Protein AF-A0A3E2CAZ8-F1 (afdb_monomer_lite)

Radius of gyration: 21.69 Å; chains: 1; bounding box: 44×21×62 Å

Organism: Gardnerella vaginalis (NCBI:txid2702)

Structure (mmCIF, N/CA/C/O backbone):
data_AF-A0A3E2CAZ8-F1
#
_entry.id   AF-A0A3E2CAZ8-F1
#
loop_
_atom_site.group_PDB
_atom_site.id
_atom_site.type_symbol
_atom_site.label_atom_id
_atom_site.label_alt_id
_atom_site.label_comp_id
_atom_site.label_asym_id
_atom_site.label_entity_id
_atom_site.label_seq_id
_atom_site.pdbx_PDB_ins_code
_atom_site.Cartn_x
_atom_site.Cartn_y
_atom_site.Cartn_z
_atom_site.occupancy
_atom_site.B_iso_or_equiv
_atom_site.auth_seq_id
_atom_site.auth_comp_id
_atom_site.auth_asym_id
_atom_site.auth_atom_id
_atom_site.pdbx_PDB_model_num
ATOM 1 N N . GLY A 1 1 ? -16.902 16.927 20.340 1.00 93.50 1 GLY A N 1
ATOM 2 C CA . GLY A 1 1 ? -17.341 16.260 19.096 1.00 93.50 1 GLY A CA 1
ATOM 3 C C . GLY A 1 1 ? -16.741 14.870 19.029 1.00 93.50 1 GLY A C 1
ATOM 4 O O . GLY A 1 1 ? -15.979 14.536 19.928 1.00 93.50 1 GLY A O 1
ATOM 5 N N . THR A 1 2 ? -17.088 14.079 18.014 1.00 97.19 2 THR A N 1
ATOM 6 C CA . THR A 1 2 ? -16.493 12.749 17.779 1.00 97.19 2 THR A CA 1
ATOM 7 C C . THR A 1 2 ? -15.024 12.874 17.374 1.00 97.19 2 THR A C 1
ATOM 9 O O . THR A 1 2 ? -14.695 13.752 16.575 1.00 97.19 2 THR A O 1
ATOM 12 N N . THR A 1 3 ? -14.152 12.017 17.906 1.00 97.62 3 THR A N 1
ATOM 13 C CA . THR A 1 3 ? -12.722 11.968 17.552 1.00 97.62 3 THR A CA 1
ATOM 14 C C . THR A 1 3 ? -12.302 10.570 17.100 1.00 97.62 3 THR A C 1
ATOM 16 O O . THR A 1 3 ? -12.994 9.583 17.357 1.00 97.62 3 THR A O 1
ATOM 19 N N . PHE A 1 4 ? -11.172 10.498 16.396 1.00 97.38 4 PHE A N 1
ATOM 20 C CA . PHE A 1 4 ? -10.654 9.281 15.778 1.00 97.38 4 PHE A CA 1
ATOM 21 C C . PHE A 1 4 ? -9.166 9.149 16.073 1.00 97.38 4 PHE A C 1
ATOM 23 O O . PHE A 1 4 ? -8.413 10.100 15.870 1.00 97.38 4 PHE A O 1
ATOM 30 N N . GLU A 1 5 ? -8.745 7.969 16.508 1.00 97.06 5 GLU A N 1
ATOM 31 C CA . GLU A 1 5 ? -7.340 7.650 16.759 1.00 97.06 5 GLU A CA 1
ATOM 32 C C . GLU A 1 5 ? -7.033 6.242 16.255 1.00 97.06 5 GLU A C 1
ATOM 34 O O . GLU A 1 5 ? -7.915 5.388 16.212 1.00 97.06 5 GLU A O 1
ATOM 39 N N . TRP A 1 6 ? -5.788 5.964 15.877 1.00 97.75 6 TRP A N 1
ATOM 40 C CA . TRP A 1 6 ? -5.390 4.580 15.630 1.00 97.75 6 TRP A CA 1
ATOM 41 C C . TRP A 1 6 ? -5.309 3.836 16.958 1.00 97.75 6 TRP A C 1
ATOM 43 O O . TRP A 1 6 ? -4.703 4.321 17.916 1.00 97.75 6 TRP A O 1
ATOM 53 N N . LYS A 1 7 ? -5.859 2.622 17.006 1.00 97.81 7 LYS A N 1
ATOM 54 C CA . LYS A 1 7 ? -5.564 1.697 18.096 1.00 97.81 7 LYS A CA 1
ATOM 55 C C . LYS A 1 7 ? -4.050 1.497 18.147 1.00 97.81 7 LYS A C 1
ATOM 57 O O . LYS A 1 7 ? -3.385 1.430 17.110 1.00 97.81 7 LYS A O 1
ATOM 62 N N . LYS A 1 8 ? -3.507 1.445 19.363 1.00 97.00 8 LYS A N 1
ATOM 63 C CA . LYS A 1 8 ? -2.067 1.329 19.597 1.00 97.00 8 LYS A CA 1
ATOM 64 C C . LYS A 1 8 ? -1.469 0.201 18.748 1.00 97.00 8 LYS A C 1
ATOM 66 O O . LYS A 1 8 ? -1.987 -0.912 18.753 1.00 97.00 8 LYS A O 1
ATOM 71 N N . ASP A 1 9 ? -0.414 0.533 18.005 1.00 95.69 9 ASP A N 1
ATOM 72 C CA . ASP A 1 9 ? 0.323 -0.364 17.102 1.00 95.69 9 ASP A CA 1
ATOM 73 C C . ASP A 1 9 ? -0.510 -0.984 15.956 1.00 95.69 9 ASP A C 1
ATOM 75 O O . ASP A 1 9 ? -0.038 -1.878 15.256 1.00 95.69 9 ASP A O 1
ATOM 79 N N . ALA A 1 10 ? -1.724 -0.479 15.716 1.00 97.06 10 ALA A N 1
ATOM 80 C CA . ALA A 1 10 ? -2.638 -0.937 14.670 1.00 97.06 10 ALA A CA 1
ATOM 81 C C . ALA A 1 10 ? -2.841 0.107 13.561 1.00 97.06 10 ALA A C 1
ATOM 83 O O . ALA A 1 10 ? -3.839 0.060 12.845 1.00 97.06 10 ALA A O 1
ATOM 84 N N . ALA A 1 11 ? -1.928 1.069 13.419 1.00 97.12 11 ALA A N 1
ATOM 85 C CA . ALA A 1 11 ? -1.900 1.926 12.241 1.00 97.12 11 ALA A CA 1
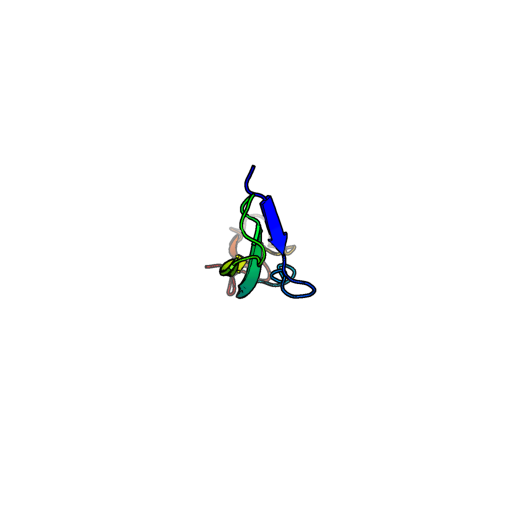ATOM 86 C C . ALA A 1 11 ? -1.459 1.106 11.009 1.00 97.12 11 ALA A C 1
ATOM 88 O O . ALA A 1 11 ? -0.571 0.253 11.127 1.00 97.12 11 ALA A O 1
ATOM 89 N N . PRO A 1 12 ? -2.042 1.352 9.824 1.00 96.94 12 PRO A N 1
ATOM 90 C CA . PRO A 1 12 ? -1.666 0.638 8.613 1.00 96.94 12 PRO A CA 1
ATOM 91 C C . PRO A 1 12 ? -0.226 0.987 8.221 1.00 96.94 12 PRO A C 1
ATOM 93 O O . PRO A 1 12 ? 0.149 2.158 8.166 1.00 96.94 12 PRO A O 1
ATOM 96 N N . LYS A 1 13 ? 0.587 -0.028 7.916 1.00 96.06 13 LYS A N 1
ATOM 97 C CA . LYS A 1 13 ? 1.948 0.179 7.398 1.00 96.06 13 LYS A CA 1
ATOM 98 C C . LYS A 1 13 ? 1.919 0.530 5.915 1.00 96.06 13 LYS A C 1
ATOM 100 O O . LYS A 1 13 ? 1.435 -0.270 5.119 1.00 96.06 13 LYS A O 1
ATOM 105 N N . THR A 1 14 ? 2.457 1.693 5.560 1.00 94.81 14 THR A N 1
ATOM 106 C CA . THR A 1 14 ? 2.447 2.233 4.190 1.00 94.81 14 THR A CA 1
ATOM 107 C C . THR A 1 14 ? 3.834 2.321 3.548 1.00 94.81 14 THR A C 1
ATOM 109 O O . THR A 1 14 ? 4.001 2.961 2.515 1.00 94.81 14 THR A O 1
ATOM 112 N N . ASP A 1 15 ? 4.840 1.673 4.139 1.00 94.50 15 ASP A N 1
ATOM 113 C CA . ASP A 1 15 ? 6.231 1.686 3.671 1.00 94.50 15 ASP A CA 1
ATOM 114 C C . ASP A 1 15 ? 6.464 0.830 2.418 1.00 94.50 15 ASP A C 1
ATOM 116 O O . ASP A 1 15 ? 7.460 1.012 1.717 1.00 94.50 15 ASP A O 1
ATOM 120 N N . LYS A 1 16 ? 5.562 -0.115 2.132 1.00 93.19 16 LYS A N 1
ATOM 121 C CA . LYS A 1 16 ? 5.665 -1.037 0.998 1.00 93.19 16 LYS A CA 1
ATOM 122 C C . LYS A 1 16 ? 4.356 -1.099 0.214 1.00 93.19 16 LYS A C 1
ATOM 124 O O . LYS A 1 16 ? 3.289 -1.031 0.824 1.00 93.19 16 LYS A O 1
ATOM 129 N N . PRO A 1 17 ? 4.427 -1.291 -1.115 1.00 94.25 17 PRO A N 1
ATOM 130 C CA . PRO A 1 17 ? 3.242 -1.520 -1.928 1.00 94.25 17 PRO A CA 1
ATOM 131 C C . PRO A 1 17 ? 2.470 -2.761 -1.478 1.00 94.25 17 PRO A C 1
ATOM 133 O O . PRO A 1 17 ? 3.069 -3.759 -1.068 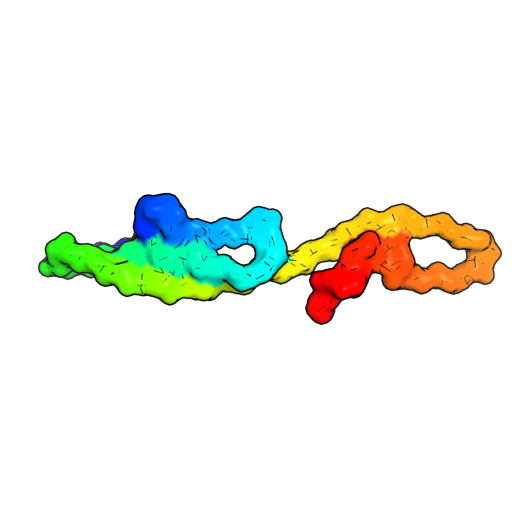1.00 94.25 17 PRO A O 1
ATOM 136 N N . GLY A 1 18 ? 1.148 -2.709 -1.613 1.00 94.25 18 GLY A N 1
ATOM 137 C CA . GLY A 1 18 ? 0.239 -3.786 -1.237 1.00 94.25 18 GLY A CA 1
ATOM 138 C C . GLY A 1 18 ? -0.960 -3.299 -0.429 1.00 94.25 18 GLY A C 1
ATOM 139 O O . GLY A 1 18 ? -1.113 -2.112 -0.142 1.00 94.25 18 GLY A O 1
ATOM 140 N N . THR A 1 19 ? -1.827 -4.240 -0.071 1.00 96.56 19 THR A N 1
ATOM 141 C CA . THR A 1 19 ? -2.977 -3.985 0.798 1.00 96.56 19 THR A CA 1
ATOM 142 C C . THR A 1 19 ? -2.578 -4.194 2.253 1.00 96.56 19 THR A C 1
ATOM 144 O O . THR A 1 19 ? -1.964 -5.199 2.608 1.00 96.56 19 THR A O 1
ATOM 147 N N . THR A 1 20 ? -2.951 -3.247 3.103 1.00 97.12 20 THR A N 1
ATOM 148 C CA . THR A 1 20 ? -2.693 -3.260 4.542 1.00 97.12 20 THR A CA 1
ATOM 149 C C . THR A 1 20 ? -3.959 -2.850 5.286 1.00 97.12 20 THR A C 1
ATOM 151 O O . THR A 1 20 ? -4.838 -2.201 4.720 1.00 97.12 20 THR A O 1
ATOM 154 N N . ASN A 1 21 ? -4.059 -3.209 6.561 1.00 97.81 21 ASN A N 1
ATOM 155 C CA . ASN A 1 21 ? -5.194 -2.846 7.400 1.00 97.81 21 ASN A CA 1
ATOM 156 C C . ASN A 1 21 ? -4.715 -2.073 8.626 1.00 97.81 21 ASN A C 1
ATOM 158 O O . ASN A 1 21 ? -3.633 -2.335 9.151 1.00 97.81 21 ASN A O 1
ATOM 162 N N . GLY A 1 22 ? -5.556 -1.163 9.105 1.00 97.69 22 GLY A N 1
ATOM 163 C CA . GLY A 1 22 ? -5.418 -0.544 10.412 1.00 97.69 22 GLY A CA 1
ATOM 164 C C . GLY A 1 22 ? -6.718 -0.595 11.205 1.00 97.69 22 GLY A C 1
ATOM 165 O O . GLY A 1 22 ? -7.783 -0.831 10.643 1.00 97.69 22 GLY A O 1
ATOM 166 N N . THR A 1 23 ? -6.639 -0.381 12.515 1.00 98.44 23 THR A N 1
ATOM 167 C CA . THR A 1 23 ? -7.815 -0.319 13.398 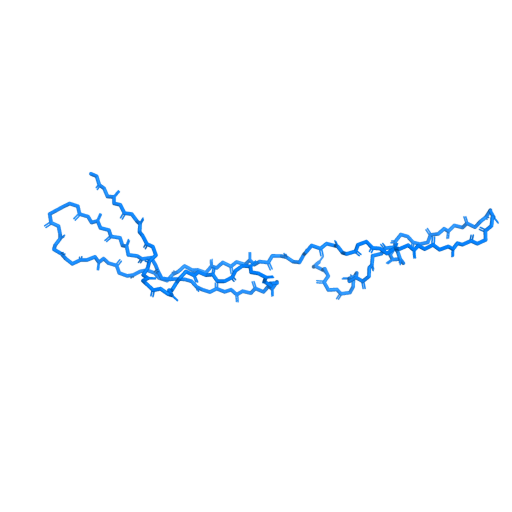1.00 98.44 23 THR A CA 1
ATOM 168 C C . THR A 1 23 ? -7.962 1.079 13.977 1.00 98.44 23 THR A C 1
ATOM 170 O O . THR A 1 23 ? -7.075 1.549 14.688 1.00 98.44 23 THR A O 1
ATOM 173 N N . VAL A 1 24 ? -9.084 1.733 13.693 1.00 98.19 24 VAL A N 1
ATOM 174 C CA . VAL A 1 24 ? -9.438 3.049 14.235 1.00 98.19 24 VAL A CA 1
ATOM 175 C C . VAL A 1 24 ? -10.308 2.874 15.478 1.00 98.19 24 VAL A C 1
ATOM 177 O O . VAL A 1 24 ? -11.238 2.070 15.479 1.00 98.19 24 VAL A O 1
ATOM 180 N N . LEU A 1 25 ? -10.014 3.652 16.515 1.00 98.12 25 LEU A N 1
ATOM 181 C CA . LEU A 1 25 ? -10.856 3.889 17.680 1.00 98.12 25 LEU A CA 1
ATOM 182 C C . LEU A 1 25 ? -11.692 5.149 17.445 1.00 98.12 25 LEU A C 1
ATOM 184 O O . LEU A 1 25 ? -11.147 6.238 17.244 1.00 98.12 25 LEU A O 1
ATOM 188 N N . VAL A 1 26 ? -13.015 5.001 17.477 1.00 98.00 26 VAL A N 1
ATOM 189 C CA . VAL A 1 26 ? -13.974 6.101 17.333 1.00 98.00 26 VAL A CA 1
ATOM 190 C C . VAL A 1 26 ? -14.513 6.483 18.709 1.00 98.00 26 VAL A C 1
ATOM 192 O O . VAL A 1 26 ? -15.213 5.692 19.342 1.00 98.00 26 VAL A O 1
ATOM 195 N N . HIS A 1 27 ? -14.223 7.702 19.163 1.00 97.50 27 HIS A N 1
ATOM 196 C CA . HIS A 1 27 ? -14.675 8.219 20.455 1.00 97.50 27 HIS A CA 1
ATOM 197 C C . HIS A 1 27 ? -15.875 9.145 20.265 1.00 97.50 27 HIS A C 1
ATOM 199 O O . HIS A 1 27 ? -15.758 10.220 19.675 1.00 97.50 27 HIS A O 1
ATOM 205 N N . ILE A 1 28 ? -17.033 8.744 20.788 1.00 97.12 28 ILE A N 1
ATOM 206 C CA . ILE A 1 28 ? -18.277 9.518 20.722 1.00 97.12 28 ILE A CA 1
ATOM 207 C C . ILE A 1 28 ? -18.538 10.131 22.106 1.00 97.12 28 ILE A C 1
ATOM 209 O O . ILE A 1 28 ? -18.574 9.391 23.090 1.00 97.12 28 ILE A O 1
ATOM 213 N N . PRO A 1 29 ? -18.739 11.457 22.231 1.00 97.44 29 PRO A N 1
ATOM 214 C CA . PRO A 1 29 ? -19.051 12.076 23.518 1.00 97.44 29 PRO A CA 1
ATOM 215 C C . PRO A 1 29 ? -20.261 11.423 24.200 1.00 97.44 29 PRO A C 1
ATOM 217 O O . PRO A 1 29 ? -21.308 11.260 23.580 1.00 97.44 29 PRO A O 1
ATOM 220 N N . GLY A 1 30 ? -20.121 11.070 25.479 1.00 95.19 30 GLY A N 1
ATOM 221 C CA . GLY A 1 30 ? -21.170 10.395 26.255 1.00 95.19 30 GLY A CA 1
ATOM 222 C C . GLY A 1 30 ? -21.196 8.868 26.114 1.00 95.19 30 GLY A C 1
ATOM 223 O O . GLY A 1 30 ? -21.899 8.213 26.880 1.00 95.19 30 GLY A O 1
ATOM 224 N N . VAL A 1 31 ? -20.404 8.288 25.208 1.00 96.12 31 VAL A N 1
ATOM 225 C CA . VAL A 1 31 ? -20.160 6.841 25.136 1.00 96.12 31 VAL A CA 1
ATOM 226 C C . VAL A 1 31 ? -18.846 6.542 25.851 1.00 96.12 31 VAL A C 1
ATOM 228 O O . VAL A 1 31 ? -17.825 7.164 25.566 1.00 96.12 31 VAL A O 1
ATOM 231 N N . LYS A 1 32 ? -18.881 5.620 26.818 1.00 93.38 32 LYS A N 1
ATOM 232 C CA . LYS A 1 32 ? -17.719 5.301 27.658 1.00 93.38 32 LYS A CA 1
ATOM 233 C C . LYS A 1 32 ? -16.608 4.603 26.872 1.00 93.38 32 LYS A C 1
ATOM 235 O O . LYS A 1 32 ? -15.447 4.974 27.013 1.00 93.38 32 LYS A O 1
ATOM 240 N N . ASP A 1 33 ? -16.975 3.607 26.073 1.00 96.19 33 ASP A N 1
ATOM 241 C CA . ASP A 1 33 ? -16.024 2.757 25.365 1.00 96.19 33 ASP A CA 1
ATOM 242 C C . ASP A 1 33 ? -15.975 3.129 23.871 1.00 96.19 33 ASP A C 1
ATOM 244 O O . ASP A 1 33 ? -17.028 3.307 23.250 1.00 96.19 33 ASP A O 1
ATOM 248 N N . PRO A 1 34 ? -14.779 3.268 23.272 1.00 96.12 34 PRO A N 1
ATOM 249 C CA . PRO A 1 34 ? -14.648 3.560 21.850 1.00 96.12 34 PRO A CA 1
ATOM 250 C C . PRO A 1 34 ? -15.078 2.371 20.982 1.00 96.12 34 PRO A C 1
ATOM 252 O O . PRO A 1 34 ? -14.883 1.212 21.345 1.00 96.12 34 PRO A O 1
ATOM 255 N N . ALA A 1 35 ? -15.612 2.660 19.793 1.00 97.25 35 ALA A N 1
ATOM 256 C CA . ALA A 1 35 ? -15.891 1.634 18.788 1.00 97.25 35 ALA A CA 1
ATOM 257 C C . ALA A 1 35 ? -14.633 1.329 17.959 1.00 97.25 35 ALA A C 1
ATOM 259 O O . ALA A 1 35 ? -13.945 2.255 17.523 1.00 97.25 35 ALA A O 1
ATOM 260 N N . GLU A 1 36 ? -14.352 0.046 17.712 1.00 97.88 36 GLU A N 1
ATOM 261 C CA . GLU A 1 36 ? -13.241 -0.389 16.856 1.00 97.88 36 GLU A CA 1
ATOM 262 C C . GLU A 1 36 ? -13.712 -0.614 15.416 1.00 97.88 36 GLU A C 1
ATOM 264 O O . GLU A 1 36 ? -14.682 -1.332 15.172 1.00 97.88 36 GLU A O 1
ATOM 269 N N . VAL A 1 37 ? -13.002 -0.026 14.453 1.00 97.81 37 VAL A N 1
ATOM 270 C CA . VAL A 1 37 ? -13.306 -0.150 13.023 1.00 97.81 37 VAL A CA 1
ATOM 271 C C . VAL A 1 37 ? -12.049 -0.542 12.258 1.00 97.81 37 VAL A C 1
ATOM 273 O O . VAL A 1 37 ? -11.014 0.113 12.378 1.00 97.81 37 VAL A O 1
ATOM 276 N N . ILE A 1 38 ? -12.140 -1.593 11.439 1.00 97.62 38 ILE A N 1
ATOM 277 C CA . ILE A 1 38 ? -11.058 -1.997 10.535 1.00 97.62 38 ILE A CA 1
ATOM 278 C C . ILE A 1 38 ? -11.114 -1.128 9.277 1.00 97.62 38 ILE A C 1
ATOM 280 O O . ILE A 1 38 ? -12.147 -1.037 8.617 1.00 97.62 38 ILE A O 1
ATOM 284 N N . VAL A 1 39 ? -9.984 -0.517 8.935 1.00 97.38 39 VAL A N 1
ATOM 285 C CA . VAL A 1 39 ? -9.789 0.288 7.729 1.00 97.38 39 VAL A CA 1
ATOM 286 C C . VAL A 1 39 ? -8.785 -0.415 6.831 1.00 97.38 39 VAL A C 1
ATOM 288 O O . VAL A 1 39 ? -7.663 -0.690 7.251 1.00 97.38 39 VAL A O 1
ATOM 291 N N . THR A 1 40 ? -9.173 -0.668 5.586 1.00 97.56 40 THR A N 1
ATOM 292 C CA . THR A 1 40 ? -8.280 -1.206 4.557 1.00 97.56 40 THR A CA 1
ATOM 293 C C . THR A 1 40 ? -7.663 -0.069 3.753 1.00 97.56 40 THR A C 1
ATOM 295 O O . THR A 1 40 ? -8.362 0.827 3.285 1.00 97.56 40 THR A O 1
ATOM 298 N N . VAL A 1 41 ? -6.344 -0.116 3.584 1.00 96.94 41 VAL A N 1
ATOM 299 C CA . VAL A 1 41 ? -5.551 0.852 2.824 1.00 96.94 41 VAL A CA 1
ATOM 300 C C . VAL A 1 41 ? -4.804 0.110 1.723 1.00 96.94 41 VAL A C 1
ATOM 302 O O . VAL A 1 41 ? -4.151 -0.902 1.972 1.00 96.94 41 VAL A O 1
ATOM 305 N N . ASN A 1 42 ? -4.876 0.633 0.503 1.00 96.00 42 ASN A N 1
ATOM 306 C CA . ASN A 1 42 ? -4.101 0.139 -0.628 1.00 96.00 42 ASN A CA 1
ATOM 307 C C . ASN A 1 42 ? -2.941 1.095 -0.899 1.00 96.00 42 ASN A C 1
ATOM 309 O O . ASN A 1 42 ? -3.151 2.291 -1.088 1.00 96.00 42 ASN A O 1
ATOM 313 N N . VAL A 1 43 ? -1.725 0.557 -0.913 1.00 96.06 43 VAL A N 1
ATOM 314 C CA . VAL A 1 43 ? -0.493 1.299 -1.175 1.00 96.06 43 VAL A CA 1
ATOM 315 C C . VAL A 1 43 ? -0.027 0.957 -2.582 1.00 96.06 43 VAL A C 1
ATOM 317 O O . VAL A 1 43 ? 0.360 -0.180 -2.865 1.00 96.06 43 VAL A O 1
ATOM 320 N N . ASN A 1 44 ? -0.076 1.936 -3.479 1.00 94.62 44 ASN A N 1
ATOM 321 C CA . ASN A 1 44 ? 0.376 1.759 -4.852 1.00 94.62 44 ASN A CA 1
ATOM 322 C C . ASN A 1 44 ? 1.911 1.846 -4.946 1.00 94.62 44 ASN A C 1
ATOM 324 O O . ASN A 1 44 ? 2.526 2.654 -4.246 1.00 94.62 44 ASN A O 1
ATOM 328 N N . PRO A 1 45 ? 2.547 1.040 -5.814 1.00 94.69 45 PRO A N 1
ATOM 329 C CA . PRO A 1 45 ? 3.972 1.165 -6.089 1.00 94.69 45 PRO A CA 1
ATOM 330 C C . PRO A 1 45 ? 4.274 2.461 -6.844 1.00 94.69 45 PRO A C 1
ATOM 332 O O . PRO A 1 45 ? 3.551 2.838 -7.764 1.00 94.69 45 PRO A O 1
ATOM 335 N N . ALA A 1 46 ? 5.374 3.116 -6.477 1.00 93.94 46 ALA A N 1
ATOM 336 C CA . ALA A 1 46 ? 5.934 4.227 -7.238 1.00 93.94 46 ALA A CA 1
ATOM 337 C C . ALA A 1 46 ? 6.920 3.705 -8.302 1.00 93.94 46 ALA A C 1
ATOM 339 O O . ALA A 1 46 ? 7.611 2.710 -8.046 1.00 93.94 46 ALA A O 1
ATOM 340 N N . PRO A 1 47 ? 7.017 4.344 -9.482 1.00 94.88 47 PRO A N 1
ATOM 341 C CA . PRO A 1 47 ? 8.031 4.003 -10.472 1.00 94.88 47 PRO A CA 1
ATOM 342 C C . PRO A 1 47 ? 9.435 4.274 -9.926 1.00 94.88 47 PRO A C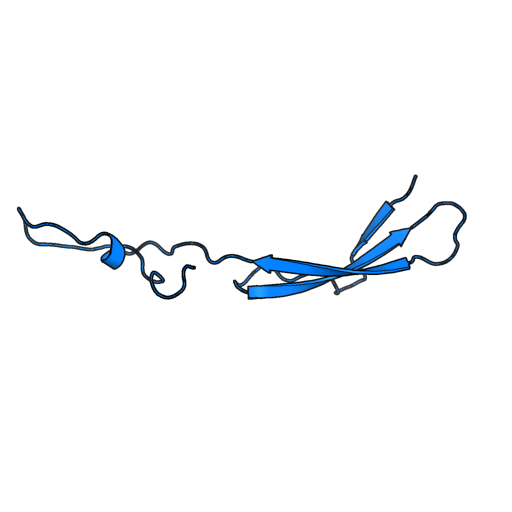 1
ATOM 344 O O . PRO A 1 47 ? 9.688 5.302 -9.299 1.00 94.88 47 PRO A O 1
ATOM 347 N N . ILE A 1 48 ? 10.354 3.351 -10.193 1.00 96.06 48 ILE A N 1
ATOM 348 C CA . ILE A 1 48 ? 11.776 3.494 -9.890 1.00 96.06 48 ILE A CA 1
ATOM 349 C C . ILE A 1 48 ? 12.478 3.832 -11.200 1.00 96.06 48 ILE A C 1
ATOM 351 O O . ILE A 1 48 ? 12.458 3.033 -12.137 1.00 96.06 48 ILE A O 1
ATOM 355 N N . ALA A 1 49 ? 13.054 5.031 -11.272 1.00 96.62 49 ALA A N 1
ATOM 356 C CA . ALA A 1 49 ? 13.787 5.478 -12.447 1.00 96.62 49 ALA A CA 1
ATOM 357 C C . ALA A 1 49 ? 15.062 4.652 -12.643 1.00 96.62 49 ALA A C 1
ATOM 359 O O . ALA A 1 49 ? 15.745 4.308 -11.678 1.00 96.62 49 ALA A O 1
ATOM 360 N N . LYS A 1 50 ? 15.391 4.395 -13.906 1.00 97.12 50 LYS A N 1
ATOM 361 C CA . LYS A 1 50 ? 16.606 3.717 -14.340 1.00 97.12 50 LYS A CA 1
ATOM 362 C C . LYS A 1 50 ? 17.252 4.509 -15.463 1.00 97.12 50 LYS A C 1
ATOM 364 O O . LYS A 1 50 ? 16.576 4.915 -16.408 1.00 97.12 50 LYS A O 1
ATOM 369 N N . GLU A 1 51 ? 18.564 4.691 -15.392 1.00 96.00 51 GLU A N 1
ATOM 370 C CA . GLU A 1 51 ? 19.308 5.236 -16.522 1.00 96.00 51 GLU A CA 1
ATOM 371 C C . GLU A 1 51 ? 19.377 4.219 -17.667 1.00 96.00 51 GLU A C 1
ATOM 373 O O . GLU A 1 51 ? 19.736 3.054 -17.478 1.00 96.00 51 GLU A O 1
ATOM 378 N N . THR A 1 52 ? 19.066 4.687 -18.873 1.00 94.56 52 THR A N 1
ATOM 379 C CA . THR A 1 52 ? 19.153 3.895 -20.101 1.00 94.56 52 THR A CA 1
ATOM 380 C C . THR A 1 52 ? 20.067 4.617 -21.078 1.00 94.56 52 THR A C 1
ATOM 382 O O . THR A 1 52 ? 19.858 5.789 -21.378 1.00 94.56 52 THR A O 1
ATOM 385 N N . THR A 1 53 ? 21.073 3.915 -21.595 1.00 95.81 53 THR A N 1
ATOM 386 C CA . THR A 1 53 ? 21.942 4.414 -22.668 1.00 95.81 53 THR A CA 1
ATOM 387 C C . THR A 1 53 ? 21.618 3.679 -23.959 1.00 95.81 53 THR A C 1
ATOM 389 O O . THR A 1 53 ? 21.527 2.451 -23.965 1.00 95.81 53 THR A O 1
ATOM 392 N N . VAL A 1 54 ? 21.466 4.425 -25.051 1.00 96.25 54 VAL A N 1
ATOM 393 C CA . VAL A 1 54 ? 21.188 3.885 -26.387 1.00 96.25 54 VAL A CA 1
ATOM 394 C C . VAL A 1 54 ? 22.113 4.519 -27.435 1.00 96.25 54 VAL A C 1
ATOM 396 O O . VAL A 1 54 ? 22.635 5.611 -27.202 1.00 96.25 54 VAL A O 1
ATOM 399 N N . PRO A 1 55 ? 22.340 3.868 -28.591 1.00 97.25 55 PRO A N 1
ATOM 400 C CA . PRO A 1 55 ? 23.095 4.461 -29.695 1.00 97.25 55 PRO A CA 1
ATOM 401 C C . PRO A 1 55 ? 22.464 5.760 -30.221 1.00 97.25 55 PRO A C 1
ATOM 403 O O . PRO A 1 55 ? 21.248 5.949 -30.162 1.00 97.25 55 PRO A O 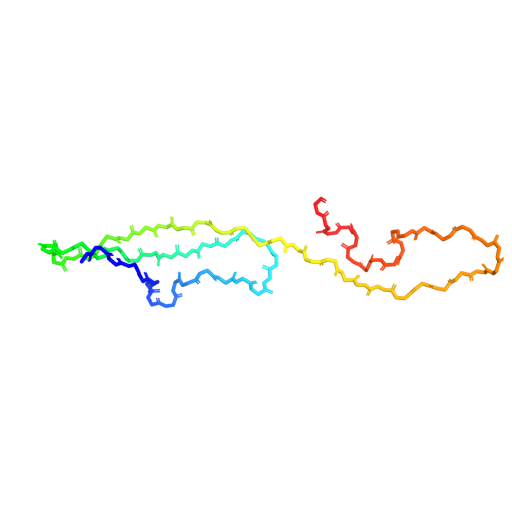1
ATOM 406 N N . GLN A 1 56 ? 23.277 6.643 -30.802 1.00 96.31 56 GLN A N 1
ATOM 407 C CA . GLN A 1 56 ? 22.783 7.854 -31.465 1.00 96.31 56 GLN A CA 1
ATOM 408 C C . GLN A 1 56 ? 21.853 7.503 -32.644 1.00 96.31 56 GLN A C 1
ATOM 410 O O . GLN A 1 56 ? 22.104 6.539 -33.364 1.00 96.31 56 GLN A O 1
ATOM 415 N N . ASN A 1 57 ? 20.806 8.312 -32.856 1.00 96.12 57 ASN A N 1
ATOM 416 C CA . ASN A 1 57 ? 19.756 8.107 -33.871 1.00 96.12 57 ASN A CA 1
ATOM 417 C C . ASN A 1 57 ? 18.929 6.817 -33.688 1.00 96.12 57 ASN A C 1
ATOM 419 O O . ASN A 1 57 ? 18.347 6.323 -34.652 1.00 96.12 57 ASN A O 1
ATOM 423 N N . SER A 1 58 ? 18.884 6.265 -32.472 1.00 96.12 58 SER A N 1
ATOM 424 C CA . SER A 1 58 ? 17.968 5.173 -32.120 1.00 96.12 58 SER A CA 1
ATOM 425 C C . SER A 1 58 ? 16.653 5.694 -31.533 1.00 96.12 58 SER A C 1
ATOM 427 O O . SER A 1 58 ? 16.5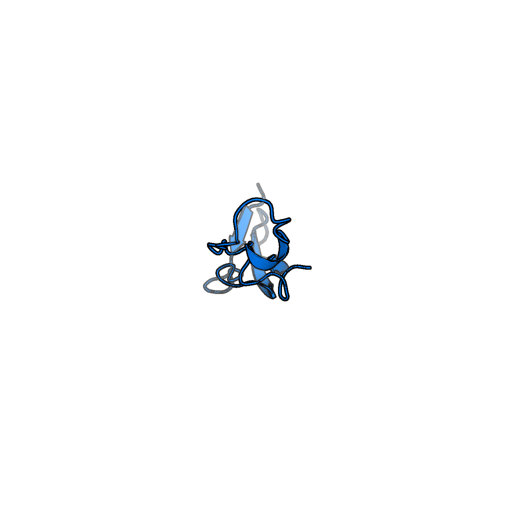52 6.864 -31.161 1.00 96.12 58 SER A O 1
ATOM 429 N N . ASP A 1 59 ? 15.662 4.806 -31.447 1.00 95.56 59 ASP A N 1
ATOM 430 C CA . ASP A 1 59 ? 14.389 5.045 -30.765 1.00 95.56 59 ASP A CA 1
ATOM 431 C C . ASP A 1 59 ? 14.379 4.288 -29.419 1.00 95.56 59 ASP A C 1
ATOM 433 O O . ASP A 1 59 ? 14.266 3.057 -29.409 1.00 95.56 59 ASP A O 1
ATOM 437 N N . PRO A 1 60 ? 14.615 4.964 -28.279 1.00 93.69 60 PRO A N 1
ATOM 438 C CA . PRO A 1 60 ? 14.649 4.312 -26.976 1.00 93.69 60 PRO A CA 1
ATOM 439 C C . PRO A 1 60 ? 13.242 3.943 -26.494 1.00 93.69 60 PRO A C 1
ATOM 441 O O . PRO A 1 60 ? 12.359 4.791 -26.432 1.00 93.69 60 PRO A O 1
ATOM 444 N N . ASP A 1 61 ? 13.060 2.704 -26.035 1.00 95.69 61 ASP A N 1
ATOM 445 C CA . ASP A 1 61 ? 11.827 2.290 -25.356 1.00 95.69 61 ASP A CA 1
ATOM 446 C C . ASP A 1 61 ? 11.784 2.862 -23.918 1.00 95.69 61 ASP A C 1
ATOM 448 O O . ASP A 1 61 ? 12.618 2.474 -23.087 1.00 95.69 61 ASP A O 1
ATOM 452 N N . PRO A 1 62 ? 10.812 3.735 -23.572 1.00 93.88 62 PRO A N 1
ATOM 453 C CA . PRO A 1 62 ? 10.672 4.295 -22.227 1.00 93.88 62 PRO A CA 1
ATOM 454 C C . PRO A 1 62 ? 10.506 3.237 -21.132 1.00 93.88 62 PRO A C 1
ATOM 456 O O . PRO A 1 62 ? 10.883 3.480 -19.984 1.00 93.88 62 PRO A O 1
ATOM 459 N N . LYS A 1 63 ? 9.984 2.048 -21.467 1.00 94.44 63 LYS A N 1
ATOM 460 C CA . LYS A 1 63 ? 9.842 0.929 -20.528 1.00 94.44 63 LYS A CA 1
ATOM 461 C C . LYS A 1 63 ? 11.184 0.510 -19.931 1.00 94.44 63 LYS A C 1
ATOM 463 O O . LYS A 1 63 ? 11.229 0.084 -18.777 1.00 94.44 63 LYS A O 1
ATOM 468 N N . ASN A 1 64 ? 12.275 0.676 -20.680 1.00 95.25 64 ASN A N 1
ATOM 469 C CA . ASN A 1 64 ? 13.620 0.345 -20.217 1.00 95.25 64 ASN A CA 1
ATOM 470 C C . ASN A 1 64 ? 14.139 1.309 -19.145 1.00 95.25 64 ASN A C 1
ATOM 472 O O . ASN A 1 64 ? 14.989 0.908 -18.356 1.00 95.25 64 ASN A O 1
ATOM 476 N N . SER A 1 65 ? 13.598 2.527 -19.070 1.00 96.75 65 SER A N 1
ATOM 477 C CA . SER A 1 65 ? 14.000 3.554 -18.101 1.00 96.75 65 SER A CA 1
ATOM 478 C C . SER A 1 65 ? 13.246 3.472 -16.769 1.00 96.75 65 SER A C 1
ATOM 480 O O . SER A 1 65 ? 13.381 4.359 -15.926 1.00 96.75 65 SER A O 1
ATOM 482 N N . ILE A 1 66 ? 12.453 2.416 -16.561 1.00 97.38 66 ILE A N 1
ATOM 483 C CA . ILE A 1 66 ? 11.730 2.149 -15.315 1.00 97.38 66 ILE A CA 1
ATOM 484 C C . ILE A 1 66 ? 12.097 0.745 -14.824 1.00 97.38 66 ILE A C 1
ATOM 486 O O . ILE A 1 66 ? 11.714 -0.258 -15.431 1.00 97.38 66 ILE A O 1
ATOM 490 N N . ASP A 1 67 ? 12.812 0.663 -13.703 1.00 96.81 67 ASP A N 1
ATOM 491 C CA . ASP A 1 67 ? 13.355 -0.590 -13.161 1.00 96.81 67 ASP A CA 1
ATOM 492 C C . ASP A 1 67 ? 12.269 -1.575 -12.721 1.00 96.81 67 ASP A C 1
ATOM 494 O O . ASP A 1 67 ? 12.406 -2.789 -12.868 1.00 96.81 67 ASP A O 1
ATOM 498 N N . ASN A 1 68 ? 11.164 -1.059 -12.186 1.00 95.25 68 ASN A N 1
ATOM 499 C CA . ASN A 1 68 ? 10.049 -1.852 -11.680 1.00 95.25 68 ASN A CA 1
ATOM 500 C C . ASN A 1 68 ? 8.828 -1.821 -12.609 1.00 95.25 68 ASN A C 1
ATOM 502 O O . ASN A 1 68 ? 7.705 -1.978 -12.132 1.00 95.25 68 ASN A O 1
ATOM 506 N N . ASN A 1 69 ? 9.024 -1.642 -13.922 1.00 93.69 69 ASN A N 1
ATOM 507 C CA . ASN A 1 69 ? 7.925 -1.526 -14.892 1.00 93.69 69 ASN A CA 1
ATOM 508 C C . ASN A 1 69 ? 6.965 -2.729 -14.893 1.00 93.69 69 ASN A C 1
ATOM 510 O O . ASN A 1 69 ? 5.796 -2.582 -15.226 1.00 93.69 69 ASN A O 1
ATOM 514 N N . ASN A 1 70 ? 7.436 -3.909 -14.486 1.00 93.38 70 ASN A N 1
ATOM 515 C CA . ASN A 1 70 ? 6.642 -5.134 -14.377 1.00 93.38 70 ASN A CA 1
ATOM 516 C C . ASN A 1 70 ? 5.870 -5.262 -13.051 1.00 93.38 70 ASN A C 1
ATOM 518 O O . ASN A 1 70 ? 5.196 -6.266 -12.835 1.00 93.38 70 ASN A O 1
ATOM 522 N N . LYS A 1 71 ? 6.014 -4.290 -12.146 1.00 91.12 71 LYS A N 1
ATOM 523 C CA . LYS A 1 71 ? 5.361 -4.245 -10.830 1.00 91.12 71 LYS A CA 1
ATOM 524 C C . LYS A 1 71 ? 4.392 -3.073 -10.694 1.00 91.12 71 LYS A C 1
ATOM 526 O O . LYS A 1 71 ? 3.819 -2.908 -9.622 1.00 91.12 71 LYS A O 1
ATOM 531 N N . LEU A 1 72 ? 4.249 -2.250 -11.730 1.00 92.00 72 LEU A N 1
ATOM 532 C CA . LEU A 1 72 ? 3.244 -1.194 -11.780 1.00 92.00 72 LEU A CA 1
ATOM 533 C C . LEU A 1 72 ? 1.919 -1.787 -12.304 1.00 92.00 72 LEU A C 1
ATOM 535 O O . LEU A 1 72 ? 1.974 -2.708 -13.122 1.00 92.00 72 LEU A O 1
ATOM 539 N N . PRO A 1 73 ? 0.763 -1.330 -11.792 1.00 88.56 73 PRO A N 1
ATOM 540 C CA . PRO A 1 73 ? -0.555 -1.773 -12.249 1.00 88.56 73 PRO A CA 1
ATOM 541 C C . PRO A 1 73 ? -0.900 -1.296 -13.665 1.00 88.56 73 PRO A C 1
ATOM 543 O O . PRO A 1 73 ? -0.315 -0.285 -14.118 1.00 88.56 73 PRO A O 1
#

pLDDT: mean 95.95, std 1.8, range [88.56, 98.44]

Secondary structure (DSSP, 8-state):
--EEEEPTT-SPP-SSSEEEEEEEEEE-TT-SSPEEEEEEEEEPPPP-B------TT----GGGGBTTGGG--

Foldseek 3Di:
DKDKDWDPPFDWDQPDFDKTKTWIFIDDPPDPGTDIDIDIDGHFDDWDAADDDDDPPDDDDVCVRTPVSVRHD

Sequence (73 aa):
GTTFEWKKDAAPKTDKPGTTNGTVLVHIPGVKDPAEVIVTVNVNPAPIAKETTVPQNSDPDPKNSIDNNNKLP